Protein AF-A0A6A7A2F0-F1 (afdb_monomer_lite)

pLDDT: mean 80.38, std 13.88, range [50.75, 97.0]

Secondary structure (DSSP, 8-state):
--GGGS-HHHHHHHHHHHHS-SSS-GGGGHHHHTS-HHHHHHIIIIIHHHHHHHHHHHHHHSTTEEE---SSTGGGGEEEEEEE----SS---HHHHHHHHTS--SEEEEEEE---S----HHHHHHHHHHHHHHHHHHHHTS----S-EEEE--S--HHHHHHHHHHHHHHTT-

Sequence (175 aa):
MSLLDLPTELRFQVYSYISVPLEAPFANYHGLYLSCNQVKEDINSEGSRLFRTYLASVKRQLKNASFAKPYAFLAMHHVHLIKGTHPLKRVVPHRDLKPMLGLHLVSLTVSLRKENKYSDYTSNFDQQLDYLFYLQDASRQDFESNTVQVVIELPTVSKRLATKWMKKANGFNKK

Organism: NCBI:txid1469910

Structure (mmCIF, N/CA/C/O backbone):
data_AF-A0A6A7A2F0-F1
#
_entry.id   AF-A0A6A7A2F0-F1
#
loop_
_atom_site.group_PDB
_atom_site.id
_atom_site.type_symbol
_atom_site.label_atom_id
_atom_site.label_alt_id
_atom_site.label_comp_id
_atom_site.label_asym_id
_atom_site.label_entity_id
_atom_site.label_seq_id
_atom_site.pdbx_PDB_ins_code
_atom_site.Cartn_x
_atom_site.Cartn_y
_atom_site.Cartn_z
_atom_site.occupancy
_atom_site.B_iso_or_equiv
_atom_site.auth_seq_id
_atom_site.auth_comp_id
_atom_site.auth_asym_id
_atom_site.auth_atom_id
_atom_site.pdbx_PDB_model_num
ATOM 1 N N . MET A 1 1 ? -12.549 -3.217 30.712 1.00 74.62 1 MET A N 1
ATOM 2 C CA . MET A 1 1 ? -12.757 -1.969 29.955 1.00 74.62 1 MET A CA 1
ATOM 3 C C . MET A 1 1 ? -12.707 -2.326 28.483 1.00 74.62 1 MET A C 1
ATOM 5 O O . MET A 1 1 ? -11.741 -2.962 28.072 1.00 74.62 1 MET A O 1
ATOM 9 N N . SER A 1 2 ? -13.773 -2.050 27.741 1.00 92.25 2 SER A N 1
ATOM 10 C CA . SER A 1 2 ? -13.861 -2.331 26.307 1.00 92.25 2 SER A CA 1
ATOM 11 C C . SER A 1 2 ? -13.226 -1.198 25.502 1.00 92.25 2 SER A C 1
ATOM 13 O O . SER A 1 2 ? -13.227 -0.049 25.936 1.00 92.25 2 SER A O 1
ATOM 15 N N . LEU A 1 3 ? -12.725 -1.496 24.299 1.00 93.44 3 LEU A N 1
ATOM 16 C CA . LEU A 1 3 ? -12.251 -0.471 23.360 1.00 93.44 3 LEU A CA 1
ATOM 17 C C . LEU A 1 3 ? -13.359 0.540 23.023 1.00 93.44 3 LEU A C 1
ATOM 19 O O . LEU A 1 3 ? -13.075 1.714 22.817 1.00 93.44 3 LEU A O 1
ATOM 23 N N . LEU A 1 4 ? -14.612 0.081 22.974 1.00 95.38 4 LEU A N 1
ATOM 24 C CA . LEU A 1 4 ? -15.775 0.918 22.668 1.00 95.38 4 LEU A CA 1
ATOM 25 C C . LEU A 1 4 ? -16.176 1.854 23.813 1.00 95.38 4 LEU A C 1
ATOM 27 O O . LEU A 1 4 ? -16.904 2.808 23.566 1.00 95.38 4 LEU A O 1
ATOM 31 N N . ASP A 1 5 ? -15.680 1.615 25.029 1.00 96.81 5 ASP A N 1
ATOM 32 C CA . ASP A 1 5 ? -15.910 2.511 26.168 1.00 96.81 5 ASP A CA 1
ATOM 33 C C . ASP A 1 5 ? -14.998 3.752 26.099 1.00 96.81 5 ASP A C 1
ATOM 35 O O . ASP A 1 5 ? -15.155 4.691 26.879 1.00 96.81 5 ASP A O 1
ATOM 39 N N . LEU A 1 6 ? -14.015 3.758 25.190 1.00 95.94 6 LEU A N 1
ATOM 40 C CA . LEU A 1 6 ? -13.102 4.879 25.005 1.00 95.94 6 LEU A CA 1
ATOM 41 C C . LEU A 1 6 ? -13.740 5.988 24.151 1.00 95.94 6 LEU A C 1
ATOM 43 O O . LEU A 1 6 ? -14.389 5.696 23.140 1.00 95.94 6 LEU A O 1
ATOM 47 N N . PRO A 1 7 ? -13.457 7.265 24.469 1.00 97.00 7 PRO A N 1
ATOM 48 C CA . PRO A 1 7 ? -13.728 8.383 23.575 1.00 97.00 7 PRO A CA 1
ATOM 49 C C . PRO A 1 7 ? -13.187 8.138 22.163 1.00 97.00 7 PRO A C 1
ATOM 51 O O . PRO A 1 7 ? -12.131 7.524 21.972 1.00 97.00 7 PRO A O 1
ATOM 54 N N . THR A 1 8 ? -13.910 8.634 21.161 1.00 95.94 8 THR A N 1
ATOM 55 C CA . THR A 1 8 ? -13.596 8.437 19.739 1.00 95.94 8 THR A CA 1
ATOM 56 C C . THR A 1 8 ? -12.174 8.873 19.387 1.00 95.94 8 THR A C 1
ATOM 58 O O . THR A 1 8 ? -11.499 8.193 18.620 1.00 95.94 8 THR A O 1
ATOM 61 N N . GLU A 1 9 ? -11.675 9.941 20.000 1.00 96.56 9 GLU A N 1
ATOM 62 C CA . GLU A 1 9 ? -10.328 10.471 19.792 1.00 96.56 9 GLU A CA 1
ATOM 63 C C . GLU A 1 9 ? -9.250 9.457 20.195 1.00 96.56 9 GLU A C 1
ATOM 65 O O . GLU A 1 9 ? -8.278 9.254 19.465 1.00 96.56 9 GLU A O 1
ATOM 70 N N . LEU A 1 10 ? -9.445 8.770 21.326 1.00 96.69 10 LEU A N 1
ATOM 71 C CA . LEU A 1 10 ? -8.526 7.729 21.791 1.00 96.69 10 LEU A CA 1
ATOM 72 C C . LEU A 1 10 ? -8.614 6.483 20.909 1.00 96.69 10 LEU A C 1
ATOM 74 O O . LEU A 1 10 ? -7.590 5.886 20.580 1.00 96.69 10 LEU A O 1
ATOM 78 N N . ARG A 1 11 ? -9.821 6.115 20.459 1.00 95.94 11 ARG A N 1
ATOM 79 C CA . ARG A 1 11 ? -9.996 5.018 19.492 1.00 95.94 11 ARG A CA 1
ATOM 80 C C . ARG A 1 11 ? -9.260 5.321 18.186 1.00 95.94 11 ARG A C 1
ATOM 82 O O . ARG A 1 11 ? -8.556 4.459 17.672 1.00 95.94 11 ARG A O 1
ATOM 89 N N . PHE A 1 12 ? -9.333 6.555 17.693 1.00 95.44 12 PHE A N 1
ATOM 90 C CA . PHE A 1 12 ? -8.629 6.980 16.479 1.00 95.44 12 PHE A CA 1
ATOM 91 C C . PHE A 1 12 ? -7.110 6.995 16.654 1.00 95.44 12 PHE A C 1
ATOM 93 O O . PHE A 1 12 ? -6.394 6.602 15.733 1.00 95.44 12 PHE A O 1
ATOM 100 N N . GLN A 1 13 ? -6.604 7.357 17.837 1.00 94.69 13 GLN A N 1
ATOM 101 C CA . GLN A 1 13 ? -5.184 7.182 18.149 1.00 94.69 13 GLN A CA 1
ATOM 102 C C . GLN A 1 13 ? -4.771 5.711 18.064 1.00 94.69 13 GLN A C 1
ATOM 104 O O . GLN A 1 13 ? -3.782 5.409 17.401 1.00 94.69 13 GLN A O 1
ATOM 109 N N . VAL A 1 14 ? -5.553 4.787 18.633 1.00 93.12 14 VAL A N 1
ATOM 110 C CA . VAL A 1 14 ? -5.304 3.339 18.492 1.00 93.12 14 VAL A CA 1
ATOM 111 C C . VAL A 1 14 ? -5.313 2.927 17.018 1.00 93.12 14 VAL A C 1
ATOM 113 O O . VAL A 1 14 ? -4.406 2.230 16.563 1.00 93.12 14 VAL A O 1
ATOM 116 N N . TYR A 1 15 ? -6.290 3.398 16.240 1.00 93.75 15 TYR A N 1
ATOM 117 C CA . TYR A 1 15 ? -6.366 3.085 14.815 1.00 93.75 15 TYR A CA 1
ATOM 118 C C . TYR A 1 15 ? -5.192 3.663 14.019 1.00 93.75 15 TYR A C 1
ATOM 120 O O . TYR A 1 15 ? -4.779 3.068 13.024 1.00 93.75 15 TYR A O 1
ATOM 128 N N . SER A 1 16 ? -4.590 4.770 14.452 1.00 93.00 16 SER A N 1
ATOM 129 C CA . SER A 1 16 ? -3.437 5.353 13.761 1.00 93.00 16 SER A CA 1
ATOM 130 C C . SER A 1 16 ? -2.231 4.407 13.708 1.00 93.00 16 SER A C 1
ATOM 132 O O . SER A 1 16 ? -1.585 4.326 12.662 1.00 93.00 16 SER A O 1
ATOM 134 N N . TYR A 1 17 ? -2.012 3.604 14.758 1.00 90.12 17 TYR A N 1
ATOM 135 C CA . TYR A 1 17 ? -0.931 2.612 14.816 1.00 90.12 17 TYR A CA 1
ATOM 136 C C . TYR A 1 17 ? -1.104 1.470 13.807 1.00 90.12 17 TYR A C 1
ATOM 138 O O . TYR A 1 17 ? -0.121 0.923 13.320 1.00 90.12 17 TYR A O 1
ATOM 146 N N . ILE A 1 18 ? -2.346 1.120 13.457 1.00 91.31 18 ILE A N 1
ATOM 147 C CA . ILE A 1 18 ? -2.637 0.026 12.511 1.00 91.31 18 ILE A CA 1
ATOM 148 C C . ILE A 1 18 ? -2.830 0.522 11.073 1.00 91.31 18 ILE A C 1
ATOM 150 O O . ILE A 1 18 ? -2.824 -0.267 10.129 1.00 91.31 18 ILE A O 1
ATOM 154 N N . SER A 1 19 ? -3.040 1.829 10.900 1.00 92.81 19 SER A N 1
ATOM 155 C CA . SER A 1 19 ? -3.412 2.429 9.616 1.00 92.81 19 SER A CA 1
ATOM 156 C C . SER A 1 19 ? -2.246 2.501 8.642 1.00 92.81 19 SER A C 1
ATOM 158 O O . SER A 1 19 ? -2.442 2.328 7.441 1.00 92.81 19 SER A O 1
ATOM 160 N N . VAL A 1 20 ? -1.035 2.756 9.144 1.00 93.00 20 VAL A N 1
ATOM 161 C CA . VAL A 1 20 ? 0.194 2.716 8.349 1.00 93.00 20 VAL A CA 1
ATOM 162 C C . VAL A 1 20 ? 1.040 1.558 8.871 1.00 93.00 20 VAL A C 1
ATOM 164 O O . VAL A 1 20 ? 1.522 1.637 9.997 1.00 93.00 20 VAL A O 1
ATOM 167 N N . PRO A 1 21 ? 1.232 0.482 8.090 1.00 90.38 21 PRO A N 1
ATOM 168 C CA . PRO A 1 21 ? 1.875 -0.735 8.563 1.00 90.38 21 PRO A CA 1
ATOM 169 C C . PRO A 1 21 ? 3.403 -0.558 8.589 1.00 90.38 21 PRO A C 1
ATOM 171 O O . PRO A 1 21 ? 4.110 -1.136 7.774 1.00 90.38 21 PRO A O 1
ATOM 174 N N . LEU A 1 22 ? 3.913 0.311 9.465 1.00 90.50 22 LEU A N 1
ATOM 175 C CA . LEU A 1 22 ? 5.348 0.595 9.607 1.00 90.50 22 LEU A CA 1
ATOM 176 C C . LEU A 1 22 ? 6.045 -0.408 10.526 1.00 90.50 22 LEU A C 1
ATOM 178 O O . LEU A 1 22 ? 7.171 -0.795 10.247 1.00 90.50 22 LEU A O 1
ATOM 182 N N . GLU A 1 23 ? 5.371 -0.810 11.602 1.00 89.69 23 GLU A N 1
ATOM 183 C CA . GLU A 1 23 ? 5.959 -1.631 12.671 1.00 89.69 23 GLU A CA 1
ATOM 184 C C . GLU A 1 23 ? 5.486 -3.088 12.637 1.00 89.69 23 GLU A C 1
ATOM 186 O O . GLU A 1 23 ? 6.170 -3.980 13.131 1.00 89.69 23 GLU A O 1
ATOM 191 N N . ALA A 1 24 ? 4.293 -3.335 12.085 1.00 89.69 24 ALA A N 1
ATOM 192 C CA . ALA A 1 24 ? 3.697 -4.661 12.044 1.00 89.69 24 ALA A CA 1
ATOM 193 C C . ALA A 1 24 ? 2.757 -4.840 10.839 1.00 89.69 24 ALA A C 1
ATOM 195 O O . ALA A 1 24 ? 2.133 -3.875 10.378 1.00 89.69 24 ALA A O 1
ATOM 196 N N . PRO A 1 25 ? 2.606 -6.081 10.335 1.00 89.25 25 PRO A N 1
ATOM 197 C CA . PRO A 1 25 ? 1.640 -6.396 9.293 1.00 89.25 25 PRO A CA 1
ATOM 198 C C . PRO A 1 25 ? 0.210 -6.273 9.811 1.00 89.25 25 PRO A C 1
ATOM 200 O O . PRO A 1 25 ? -0.109 -6.671 10.932 1.00 89.25 25 PRO A O 1
ATOM 203 N N . PHE A 1 26 ?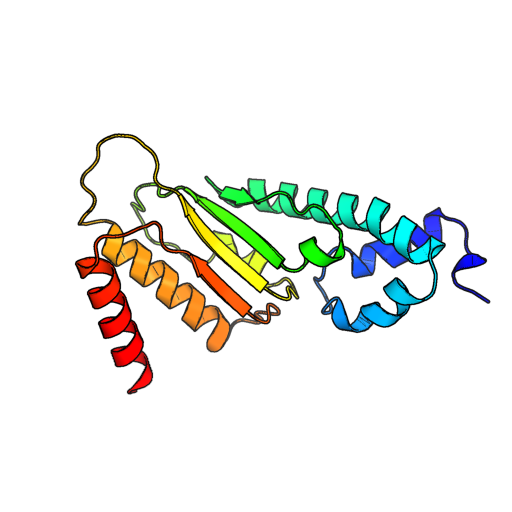 -0.693 -5.809 8.944 1.00 89.12 26 PHE A N 1
ATOM 204 C CA . PHE A 1 26 ? -2.110 -5.666 9.288 1.00 89.12 26 PHE A CA 1
ATOM 205 C C . PHE A 1 26 ? -2.779 -6.987 9.702 1.00 89.12 26 PHE A C 1
ATOM 207 O O . PHE A 1 26 ? -3.738 -6.977 10.472 1.00 89.12 26 PHE A O 1
ATOM 214 N N . ALA A 1 27 ? -2.249 -8.130 9.254 1.00 89.12 27 ALA A N 1
ATOM 215 C CA . ALA A 1 27 ? -2.707 -9.453 9.677 1.00 89.12 27 ALA A CA 1
ATOM 216 C C . ALA A 1 27 ? -2.768 -9.599 11.212 1.00 89.12 27 ALA A C 1
ATOM 218 O O . ALA A 1 27 ? -3.702 -10.214 11.723 1.00 89.12 27 ALA A O 1
ATOM 219 N N . ASN A 1 28 ? -1.857 -8.951 11.949 1.00 91.56 28 ASN A N 1
ATOM 220 C CA . ASN A 1 28 ? -1.831 -8.975 13.415 1.00 91.56 28 ASN A CA 1
ATOM 221 C C . ASN A 1 28 ? -3.035 -8.254 14.046 1.00 91.56 28 ASN A C 1
ATOM 223 O O . ASN A 1 28 ? -3.440 -8.576 15.160 1.00 91.56 28 ASN A O 1
ATOM 227 N N . TYR A 1 29 ? -3.634 -7.303 13.328 1.00 91.88 29 TYR A N 1
ATOM 228 C CA . TYR A 1 29 ? -4.778 -6.505 13.777 1.00 91.88 29 TYR A CA 1
ATOM 229 C C . TYR A 1 29 ? -6.090 -6.933 13.111 1.00 91.88 29 TYR A C 1
ATOM 231 O O . TYR A 1 29 ? -7.131 -6.305 13.315 1.00 91.88 29 TYR A O 1
ATOM 239 N N . HIS A 1 30 ? -6.075 -8.019 12.333 1.00 91.88 30 HIS A N 1
ATOM 240 C CA . HIS A 1 30 ? -7.248 -8.482 11.598 1.00 91.88 30 HIS A CA 1
ATOM 241 C C . HIS A 1 30 ? -8.413 -8.839 12.534 1.00 91.88 30 HIS A C 1
ATOM 243 O O . HIS A 1 30 ? -9.560 -8.497 12.256 1.00 91.88 30 HIS A O 1
ATOM 249 N N . GLY A 1 31 ? -8.117 -9.450 13.687 1.00 93.94 31 GLY A N 1
ATOM 250 C CA . GLY A 1 31 ? -9.126 -9.752 14.706 1.00 93.94 31 GLY A CA 1
ATOM 251 C C . GLY A 1 31 ? -9.805 -8.498 15.269 1.00 93.94 31 GLY A C 1
ATOM 252 O O . GLY A 1 31 ? -11.019 -8.488 15.442 1.00 93.94 31 GLY A O 1
ATOM 253 N N . LEU A 1 32 ? -9.051 -7.410 15.474 1.00 93.00 32 LEU A N 1
ATOM 254 C CA . LEU A 1 32 ? -9.609 -6.124 15.901 1.00 93.00 32 LEU A CA 1
ATOM 255 C C . LEU A 1 32 ? -10.549 -5.553 14.833 1.00 93.00 32 LEU A C 1
ATOM 257 O O . LEU A 1 32 ? -11.660 -5.135 15.150 1.00 93.00 32 LEU A O 1
ATOM 261 N N . TYR A 1 33 ? -10.136 -5.586 13.567 1.00 94.12 33 TYR A N 1
ATOM 262 C CA . TYR A 1 33 ? -10.957 -5.123 12.447 1.00 94.12 33 TYR A CA 1
ATOM 263 C C . TYR A 1 33 ? -12.274 -5.900 12.302 1.00 94.12 33 TYR A C 1
ATOM 265 O O . TYR A 1 33 ? -13.294 -5.324 11.930 1.00 94.12 33 TYR A O 1
ATOM 273 N N . LEU A 1 34 ? -12.264 -7.199 12.607 1.00 94.62 34 LEU A N 1
ATOM 274 C CA . LEU A 1 34 ? -13.446 -8.062 12.554 1.00 94.62 34 LEU A CA 1
ATOM 275 C C . LEU A 1 34 ? -14.258 -8.094 13.858 1.00 94.62 34 LEU A C 1
ATOM 277 O O . LEU A 1 34 ? -15.299 -8.745 13.895 1.00 94.62 34 LEU A O 1
ATOM 281 N N . SER A 1 35 ? -13.809 -7.412 14.914 1.00 94.81 35 SER A N 1
ATOM 282 C CA . SER A 1 35 ? -14.410 -7.531 16.247 1.00 94.81 35 SER A CA 1
ATOM 283 C C . SER A 1 35 ? -15.853 -7.023 16.310 1.00 94.81 35 SER A C 1
ATOM 285 O O . SER A 1 35 ? -16.702 -7.668 16.923 1.00 94.81 35 SER A O 1
ATOM 287 N N . CYS A 1 36 ? -16.157 -5.888 15.670 1.00 95.75 36 CYS A N 1
ATOM 288 C CA . CYS A 1 36 ? -17.519 -5.375 15.536 1.00 95.75 36 CYS A CA 1
ATOM 289 C C . CYS A 1 36 ? -17.659 -4.366 14.384 1.00 95.75 36 CYS A C 1
ATOM 291 O O . CYS A 1 36 ? -16.674 -3.811 13.889 1.00 95.75 36 CYS A O 1
ATOM 293 N N . ASN A 1 37 ? -18.906 -4.092 13.985 1.00 96.69 37 ASN A N 1
ATOM 294 C CA . ASN A 1 37 ? -19.210 -3.178 12.880 1.00 96.69 37 ASN A CA 1
ATOM 295 C C . ASN A 1 37 ? -18.724 -1.747 13.143 1.00 96.69 37 ASN A C 1
ATOM 297 O O . ASN A 1 37 ? -18.143 -1.150 12.245 1.00 96.69 37 ASN A O 1
ATOM 301 N N . GLN A 1 38 ? -18.872 -1.232 14.369 1.00 96.19 38 GLN A N 1
ATOM 302 C CA . GLN A 1 38 ? -18.431 0.127 14.703 1.00 96.19 38 GLN A CA 1
ATOM 303 C C . GLN A 1 38 ? -16.915 0.290 14.530 1.00 96.19 38 GLN A C 1
ATOM 305 O O . GLN A 1 38 ? -16.464 1.207 13.854 1.00 96.19 38 GLN A O 1
ATOM 310 N N . VAL A 1 39 ? -16.119 -0.628 15.092 1.00 96.25 39 VAL A N 1
ATOM 311 C CA . VAL A 1 39 ? -14.651 -0.603 14.954 1.00 96.25 39 VAL A CA 1
ATOM 312 C C . VAL A 1 39 ? -14.252 -0.713 13.484 1.00 96.25 39 VAL A C 1
ATOM 314 O O . VAL A 1 39 ? -13.377 0.013 13.018 1.00 96.25 39 VAL A O 1
ATOM 317 N N . LYS A 1 40 ? -14.916 -1.595 12.732 1.00 95.88 40 LYS A N 1
ATOM 318 C CA . LYS A 1 40 ? -14.691 -1.755 11.295 1.00 95.88 40 LYS A CA 1
ATOM 319 C C . LYS A 1 40 ? -14.970 -0.466 10.519 1.00 95.88 40 LYS A C 1
ATOM 321 O O . LYS A 1 40 ? -14.178 -0.102 9.651 1.00 95.88 40 LYS A O 1
ATOM 326 N N . GLU A 1 41 ? -16.084 0.203 10.796 1.00 96.06 41 GLU A N 1
ATOM 327 C CA . GLU A 1 41 ? -16.468 1.472 10.169 1.00 96.06 41 GLU A CA 1
ATOM 328 C C . GLU A 1 41 ? -15.480 2.588 10.506 1.00 96.06 41 GLU A C 1
ATOM 330 O O . GLU A 1 41 ? -15.004 3.276 9.598 1.00 96.06 41 GLU A O 1
ATOM 335 N N . ASP A 1 42 ? -15.092 2.698 11.774 1.00 96.12 42 ASP A N 1
ATOM 336 C CA . ASP A 1 42 ? -14.133 3.699 12.226 1.00 96.12 42 ASP A CA 1
ATOM 337 C C . ASP A 1 42 ? -12.761 3.499 11.569 1.00 96.12 42 ASP A C 1
ATOM 339 O O . ASP A 1 42 ? -12.197 4.447 11.020 1.00 96.12 42 ASP A O 1
ATOM 343 N N . ILE A 1 43 ? -12.246 2.263 11.532 1.00 95.69 43 ILE A N 1
ATOM 344 C CA . ILE A 1 43 ? -10.983 1.934 10.851 1.00 95.69 43 ILE A CA 1
ATOM 345 C C . ILE A 1 43 ? -11.096 2.188 9.343 1.00 95.69 43 ILE A C 1
ATOM 347 O O . ILE A 1 43 ? -10.183 2.752 8.738 1.00 95.69 43 ILE A O 1
ATOM 351 N N . ASN A 1 44 ? -12.211 1.804 8.714 1.00 95.12 44 ASN A N 1
ATOM 352 C CA . ASN A 1 44 ? -12.412 2.047 7.288 1.00 95.12 44 ASN A CA 1
ATOM 353 C C . ASN A 1 44 ? -12.400 3.543 6.958 1.00 95.12 44 ASN A C 1
ATOM 355 O O . ASN A 1 44 ? -11.859 3.922 5.920 1.00 95.12 44 ASN A O 1
ATOM 359 N N . SER A 1 45 ? -12.980 4.381 7.814 1.00 94.75 45 SER A N 1
ATOM 360 C CA . SER A 1 45 ? -13.015 5.830 7.630 1.00 94.75 45 SER A CA 1
ATOM 361 C C . SER A 1 45 ? -11.657 6.466 7.939 1.00 94.75 45 SER A C 1
ATOM 363 O O . SER A 1 45 ? -10.976 6.984 7.044 1.00 94.75 45 SER A O 1
ATOM 365 N N . GLU A 1 46 ? -11.228 6.373 9.196 1.00 95.19 46 GLU A N 1
ATOM 366 C CA . GLU A 1 46 ? -10.058 7.078 9.708 1.00 95.19 46 GLU A CA 1
ATOM 367 C C . GLU A 1 46 ? -8.761 6.445 9.209 1.00 95.19 46 GLU A C 1
ATOM 369 O O . GLU A 1 46 ? -7.863 7.142 8.728 1.00 95.19 46 GLU A O 1
ATOM 374 N N . GLY A 1 47 ? -8.681 5.116 9.211 1.00 93.94 47 GLY A N 1
ATOM 375 C CA . GLY A 1 47 ? -7.485 4.426 8.752 1.00 93.94 47 GLY A CA 1
ATOM 376 C C . GLY A 1 47 ? -7.231 4.606 7.263 1.00 93.94 47 GLY A C 1
ATOM 377 O O . GL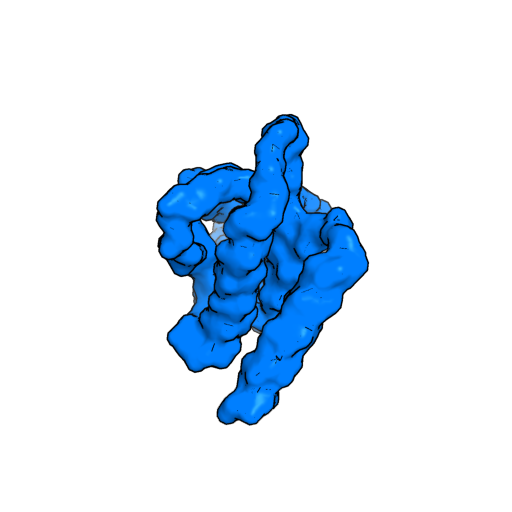Y A 1 47 ? -6.095 4.866 6.855 1.00 93.94 47 GLY A O 1
ATOM 378 N N . SER A 1 48 ? -8.285 4.612 6.439 1.00 93.62 48 SER A N 1
ATOM 379 C CA . SER A 1 48 ? -8.129 4.932 5.015 1.00 93.62 48 SER A CA 1
ATOM 380 C C . SER A 1 48 ? -7.650 6.364 4.801 1.00 93.62 48 SER A C 1
ATOM 382 O O . SER A 1 48 ? -6.832 6.621 3.912 1.00 93.62 48 SER A O 1
ATOM 384 N N . ARG A 1 49 ? -8.150 7.317 5.597 1.00 94.62 49 ARG A N 1
ATOM 385 C CA . ARG A 1 49 ? -7.738 8.724 5.536 1.00 94.62 49 ARG A CA 1
ATOM 386 C C . ARG A 1 49 ? -6.257 8.880 5.883 1.00 94.62 49 ARG A C 1
ATOM 388 O O . ARG A 1 49 ? -5.522 9.528 5.129 1.00 94.62 49 ARG A O 1
ATOM 395 N N . LEU A 1 50 ? -5.809 8.258 6.972 1.00 94.50 50 LEU A N 1
ATOM 396 C CA . LEU A 1 50 ? -4.415 8.288 7.418 1.00 94.50 50 LEU A CA 1
ATOM 397 C C . LEU A 1 50 ? -3.486 7.630 6.394 1.00 94.50 50 LEU A C 1
ATOM 399 O O . LEU A 1 50 ? -2.502 8.243 5.975 1.00 94.50 50 LEU A O 1
ATOM 403 N N . PHE A 1 51 ? -3.838 6.443 5.896 1.00 93.56 51 PHE A N 1
ATOM 404 C CA . PHE A 1 51 ? -3.007 5.747 4.917 1.00 93.56 51 PHE A CA 1
ATOM 405 C C . PHE A 1 51 ? -2.919 6.496 3.579 1.00 93.56 51 PHE A C 1
ATOM 407 O O . PHE A 1 51 ? -1.836 6.627 3.010 1.00 93.56 51 PHE A O 1
ATOM 414 N N . ARG A 1 52 ? -4.020 7.092 3.088 1.00 93.50 52 ARG A N 1
ATOM 415 C CA . ARG A 1 52 ? -3.986 7.976 1.900 1.00 93.50 52 ARG A CA 1
ATOM 416 C C . ARG A 1 52 ? -3.076 9.181 2.110 1.00 93.50 52 ARG A C 1
ATOM 418 O O . ARG A 1 52 ? -2.365 9.570 1.186 1.00 93.50 52 ARG A O 1
ATOM 425 N N . THR A 1 53 ? -3.101 9.764 3.305 1.00 94.38 53 THR A N 1
ATOM 426 C CA . THR A 1 53 ? -2.249 10.906 3.664 1.00 94.38 53 THR A CA 1
ATOM 427 C C . THR A 1 53 ? -0.774 10.504 3.653 1.00 94.38 53 THR A C 1
ATOM 429 O O . THR A 1 53 ? 0.052 11.218 3.082 1.00 94.38 53 THR A O 1
ATOM 432 N N . TYR A 1 54 ? -0.454 9.323 4.185 1.00 93.69 54 TYR A N 1
ATOM 433 C CA . TYR A 1 54 ? 0.885 8.747 4.109 1.00 93.69 54 TYR A CA 1
ATOM 434 C C . TYR A 1 54 ? 1.316 8.486 2.656 1.00 93.69 54 TYR A C 1
ATOM 436 O O . TYR A 1 54 ? 2.355 8.977 2.222 1.00 93.69 54 TYR A O 1
ATOM 444 N N . LEU A 1 55 ? 0.495 7.814 1.843 1.00 92.88 55 LEU A N 1
ATOM 445 C CA . LEU A 1 55 ? 0.816 7.594 0.426 1.00 92.88 55 LEU A CA 1
ATOM 446 C C . LEU A 1 55 ? 1.004 8.913 -0.335 1.00 92.88 55 LEU A C 1
ATOM 448 O O . LEU A 1 55 ? 1.866 9.011 -1.206 1.00 92.88 55 LEU A O 1
ATOM 452 N N . ALA A 1 56 ? 0.239 9.955 -0.004 1.00 93.12 56 ALA A N 1
ATOM 453 C CA . ALA A 1 56 ? 0.423 11.279 -0.586 1.00 93.12 56 ALA A CA 1
ATOM 454 C C . ALA A 1 56 ? 1.772 11.911 -0.200 1.00 93.12 56 ALA A C 1
ATOM 456 O O . ALA A 1 56 ? 2.364 12.604 -1.030 1.00 93.12 56 ALA A O 1
ATOM 457 N N . SER A 1 57 ? 2.282 11.666 1.012 1.00 93.31 57 SER A N 1
ATOM 458 C CA . SER A 1 57 ? 3.610 12.131 1.432 1.00 93.31 57 SER A CA 1
ATOM 459 C C . SER A 1 57 ? 4.722 11.366 0.704 1.00 93.31 57 SER A C 1
ATOM 461 O O . SER A 1 57 ? 5.630 11.993 0.154 1.00 93.31 57 SER A O 1
ATOM 463 N N . VAL A 1 58 ? 4.593 10.040 0.574 1.00 91.81 58 VAL A N 1
ATOM 464 C CA . VAL A 1 58 ? 5.530 9.199 -0.188 1.00 91.81 58 VAL A CA 1
ATOM 465 C C . VAL A 1 58 ? 5.521 9.570 -1.670 1.00 91.81 58 VAL A C 1
ATOM 467 O O . VAL A 1 58 ? 6.577 9.674 -2.292 1.00 91.81 58 VAL A O 1
ATOM 470 N N . LYS A 1 59 ? 4.352 9.881 -2.244 1.00 90.62 59 LYS A N 1
ATOM 471 C CA . LYS A 1 59 ? 4.230 10.341 -3.636 1.00 90.62 59 LYS A CA 1
ATOM 472 C C . LYS A 1 59 ? 5.098 11.568 -3.927 1.00 90.62 59 LYS A C 1
ATOM 474 O O . LYS A 1 59 ? 5.627 11.682 -5.024 1.00 90.62 59 LYS A O 1
ATOM 479 N N . ARG A 1 60 ? 5.256 12.490 -2.969 1.00 89.44 60 ARG A N 1
ATOM 480 C CA . ARG A 1 60 ? 6.105 13.686 -3.151 1.00 89.44 60 ARG A CA 1
ATOM 481 C C . ARG A 1 60 ? 7.587 13.328 -3.277 1.00 89.44 60 ARG A C 1
ATOM 483 O O . ARG A 1 60 ? 8.330 14.062 -3.920 1.00 89.44 60 ARG A O 1
ATOM 490 N N . GLN A 1 61 ? 8.001 12.209 -2.686 1.00 88.31 61 GLN A N 1
ATOM 491 C CA . GLN A 1 61 ? 9.363 11.679 -2.781 1.00 88.31 61 GLN A CA 1
ATOM 492 C C . GLN A 1 61 ? 9.548 10.871 -4.076 1.00 88.31 61 GLN A C 1
ATOM 494 O O . GLN A 1 61 ? 10.602 10.925 -4.708 1.00 88.31 61 GLN A O 1
ATOM 499 N N . LEU A 1 62 ? 8.493 10.178 -4.515 1.00 85.56 62 LEU A N 1
ATOM 500 C CA . LEU A 1 62 ? 8.461 9.401 -5.749 1.00 85.56 62 LEU A CA 1
ATOM 501 C C . LEU A 1 62 ? 8.175 10.279 -6.977 1.00 85.56 62 LEU A C 1
ATOM 503 O O . LEU A 1 62 ? 7.026 10.486 -7.379 1.00 85.56 62 LEU A O 1
ATOM 507 N N . LYS A 1 63 ? 9.230 10.758 -7.640 1.00 82.12 63 LYS A N 1
ATOM 508 C CA . LYS A 1 63 ? 9.085 11.482 -8.913 1.00 82.12 63 LYS A CA 1
ATOM 509 C C . LYS A 1 63 ? 8.367 10.613 -9.954 1.00 82.12 63 LYS A C 1
ATOM 511 O O . LYS A 1 63 ? 8.708 9.447 -10.144 1.00 82.12 63 LYS A O 1
ATOM 516 N N . ASN A 1 64 ? 7.395 11.204 -10.652 1.00 83.38 64 ASN A N 1
ATOM 517 C CA . ASN A 1 64 ? 6.625 10.570 -11.734 1.00 83.38 64 ASN A CA 1
ATOM 518 C C . ASN A 1 64 ? 5.887 9.286 -11.325 1.00 83.38 64 ASN A C 1
ATOM 520 O O . ASN A 1 64 ? 5.656 8.401 -12.148 1.00 83.38 64 ASN A O 1
ATOM 524 N N . ALA A 1 65 ? 5.505 9.181 -10.054 1.00 88.19 65 ALA A N 1
ATOM 525 C CA . ALA A 1 65 ? 4.690 8.093 -9.550 1.00 88.19 65 ALA A CA 1
ATOM 526 C C . ALA A 1 65 ? 3.242 8.520 -9.312 1.00 88.19 65 ALA A C 1
ATOM 528 O O . ALA A 1 65 ? 2.924 9.655 -8.948 1.00 88.19 65 ALA A O 1
ATOM 529 N N . SER A 1 66 ? 2.348 7.554 -9.448 1.00 91.50 66 SER A N 1
ATOM 530 C CA . SER A 1 66 ? 0.965 7.643 -9.007 1.00 91.50 66 SER A CA 1
ATOM 531 C C . SER A 1 66 ? 0.569 6.337 -8.341 1.00 91.50 66 SER A C 1
ATOM 533 O O . SER A 1 66 ? 1.067 5.281 -8.708 1.00 91.50 66 SER A O 1
ATOM 535 N N . PHE A 1 67 ? -0.316 6.413 -7.357 1.00 92.06 67 PHE A N 1
ATOM 536 C CA . PHE A 1 67 ? -0.902 5.233 -6.736 1.00 92.06 67 PHE A CA 1
ATOM 537 C C . PHE A 1 67 ? -2.285 5.008 -7.336 1.00 92.06 67 PHE A C 1
ATOM 539 O O . PHE A 1 67 ? -3.034 5.978 -7.516 1.00 92.06 67 PHE A O 1
ATOM 546 N N . ALA A 1 68 ? -2.637 3.757 -7.636 1.00 91.00 68 ALA A N 1
ATOM 547 C CA . ALA A 1 68 ? -4.035 3.431 -7.884 1.00 91.00 68 ALA A CA 1
ATOM 548 C C . ALA A 1 68 ? -4.837 3.742 -6.614 1.00 91.00 68 ALA A C 1
ATOM 550 O O . ALA A 1 68 ? -4.328 3.608 -5.501 1.00 91.00 68 ALA A O 1
ATOM 551 N N . LYS A 1 69 ? -6.080 4.204 -6.766 1.00 85.06 69 LYS A N 1
ATOM 552 C CA . LYS A 1 69 ? -6.936 4.513 -5.618 1.00 85.06 69 LYS A CA 1
ATOM 553 C C . LYS A 1 69 ? -7.542 3.210 -5.094 1.00 85.06 69 LYS A C 1
ATOM 55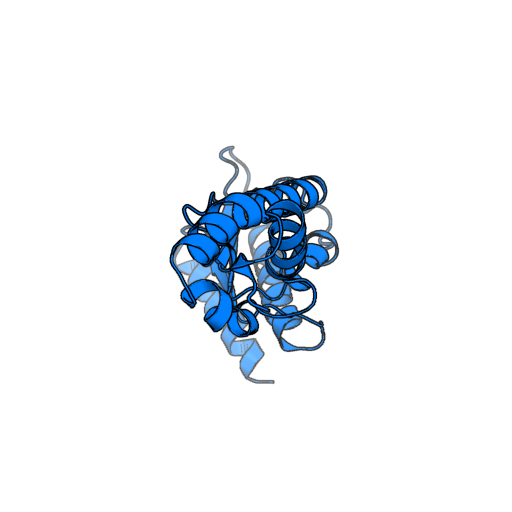5 O O . LYS A 1 69 ? -8.366 2.633 -5.799 1.00 85.06 69 LYS A O 1
ATOM 560 N N . PRO A 1 70 ? -7.196 2.755 -3.881 1.00 79.75 70 PRO A N 1
ATOM 561 C CA . PRO A 1 70 ? -7.902 1.638 -3.279 1.00 79.75 70 PRO A CA 1
ATOM 562 C C . PRO A 1 70 ? -9.299 2.087 -2.826 1.00 79.75 70 PRO A C 1
ATOM 564 O O . PRO A 1 70 ? -9.479 3.187 -2.284 1.00 79.75 70 PRO A O 1
ATOM 567 N N . TYR A 1 71 ? -10.286 1.220 -3.053 1.00 78.50 71 TYR A N 1
ATOM 568 C CA . TYR A 1 71 ? -11.694 1.479 -2.740 1.00 78.50 71 TYR A CA 1
ATOM 569 C C . TYR A 1 71 ? -12.056 1.180 -1.277 1.00 78.50 71 TYR A C 1
ATOM 571 O O . TYR A 1 71 ? -12.994 1.775 -0.758 1.00 78.50 71 TYR A O 1
ATOM 579 N N . ALA A 1 72 ? -11.299 0.310 -0.603 1.00 86.81 72 ALA A N 1
ATOM 580 C CA . ALA A 1 72 ? -11.552 -0.123 0.772 1.00 86.81 72 ALA A CA 1
ATOM 581 C C . ALA A 1 72 ? -10.247 -0.236 1.568 1.00 86.81 72 ALA A C 1
ATOM 583 O O . ALA A 1 72 ? -9.203 -0.496 0.970 1.00 86.81 72 ALA A O 1
ATOM 584 N N . PHE A 1 73 ? -10.324 -0.102 2.898 1.00 87.12 73 PHE A N 1
ATOM 585 C CA . PHE A 1 73 ? -9.164 -0.119 3.798 1.00 87.12 73 PHE A CA 1
ATOM 586 C C . PHE A 1 73 ? -8.328 -1.401 3.680 1.00 87.12 73 PHE A C 1
ATOM 588 O O . PHE A 1 73 ? -7.125 -1.332 3.460 1.00 87.12 73 PHE A O 1
ATOM 595 N N . LEU A 1 74 ? -8.970 -2.576 3.694 1.00 87.75 74 LEU A N 1
ATOM 596 C CA . LEU A 1 74 ? -8.266 -3.854 3.515 1.00 87.75 74 LEU A CA 1
ATOM 597 C C . LEU A 1 74 ? -7.484 -3.918 2.195 1.00 87.75 74 LEU A C 1
ATOM 599 O O . LEU A 1 74 ? -6.360 -4.412 2.152 1.00 87.75 74 LEU A O 1
ATOM 603 N N . ALA A 1 75 ? -8.056 -3.369 1.120 1.00 87.88 75 ALA A N 1
ATOM 604 C CA . ALA A 1 75 ? -7.401 -3.327 -0.182 1.00 87.88 75 ALA A CA 1
ATOM 605 C C . ALA A 1 75 ? -6.205 -2.361 -0.209 1.00 87.88 75 ALA A C 1
ATOM 607 O O . ALA A 1 75 ? -5.379 -2.439 -1.111 1.00 87.88 75 ALA A O 1
ATOM 608 N N . MET A 1 76 ? -6.075 -1.459 0.768 1.00 87.12 76 MET A N 1
ATOM 609 C CA . MET A 1 76 ? -4.960 -0.514 0.824 1.00 87.12 76 MET A CA 1
ATOM 610 C C . MET A 1 76 ? -3.630 -1.187 1.171 1.00 87.12 76 MET A C 1
ATOM 612 O O . MET A 1 76 ? -2.582 -0.650 0.824 1.00 87.12 76 MET A O 1
ATOM 616 N N . HIS A 1 77 ? -3.656 -2.381 1.772 1.00 87.88 77 HIS A N 1
ATOM 617 C CA . HIS A 1 77 ? -2.452 -3.186 2.009 1.00 87.88 77 HIS A CA 1
ATOM 618 C C . HIS A 1 77 ? -1.921 -3.875 0.740 1.00 87.88 77 HIS A C 1
ATOM 620 O O . HIS A 1 77 ? -0.838 -4.461 0.769 1.00 87.88 77 HIS A O 1
ATOM 626 N N . HIS A 1 78 ? -2.662 -3.781 -0.367 1.00 91.50 78 HIS A N 1
ATOM 627 C CA . HIS A 1 78 ? -2.234 -4.152 -1.710 1.00 91.50 78 HIS A CA 1
ATOM 628 C C . HIS A 1 78 ? -1.963 -2.870 -2.504 1.00 91.50 78 HIS A C 1
ATOM 630 O O . HIS A 1 78 ? -2.830 -2.353 -3.212 1.00 91.50 78 HIS A O 1
ATOM 636 N N . VAL A 1 79 ? -0.768 -2.299 -2.355 1.00 92.25 79 VAL A N 1
ATOM 637 C CA . VAL A 1 79 ? -0.462 -1.012 -2.986 1.00 92.25 79 VAL A CA 1
ATOM 638 C C . VAL A 1 79 ? -0.093 -1.214 -4.445 1.00 92.25 79 VAL A C 1
ATOM 640 O O . VAL A 1 79 ? 0.834 -1.949 -4.768 1.00 92.25 79 VAL A O 1
ATOM 643 N N . HIS A 1 80 ? -0.770 -0.486 -5.330 1.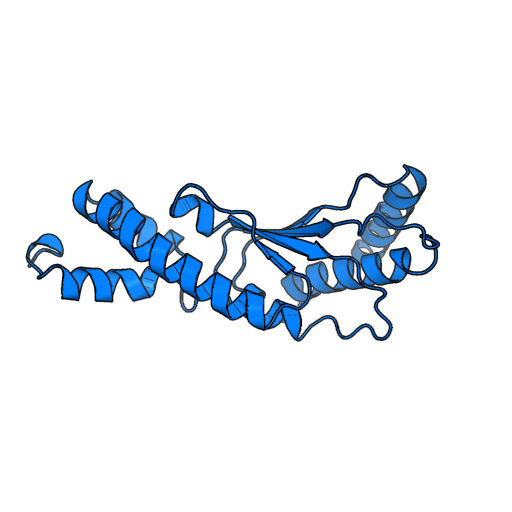00 93.31 80 HIS A N 1
ATOM 644 C CA . HIS A 1 80 ? -0.458 -0.453 -6.753 1.00 93.31 80 HIS A CA 1
ATOM 645 C C . HIS A 1 80 ? 0.202 0.874 -7.125 1.00 93.31 80 HIS A C 1
ATOM 647 O O . HIS A 1 80 ? -0.437 1.929 -7.158 1.00 93.31 80 HIS A O 1
ATOM 653 N N . LEU A 1 81 ? 1.505 0.819 -7.373 1.00 91.56 81 LEU A N 1
ATOM 654 C CA . LEU A 1 81 ? 2.354 1.928 -7.771 1.00 91.56 81 LEU A CA 1
ATOM 655 C C . LEU A 1 81 ? 2.519 1.949 -9.293 1.00 91.56 81 LEU A C 1
ATOM 657 O O . LEU A 1 81 ? 3.143 1.073 -9.880 1.00 91.56 81 LEU A O 1
ATOM 661 N N . ILE A 1 82 ? 2.035 3.006 -9.928 1.00 89.56 82 ILE A N 1
ATOM 662 C CA . ILE A 1 82 ? 2.187 3.256 -11.358 1.00 89.56 82 ILE A CA 1
ATOM 663 C C . ILE A 1 82 ? 3.289 4.302 -11.544 1.00 89.56 82 ILE A C 1
ATOM 665 O O . ILE A 1 82 ? 3.099 5.475 -11.204 1.00 89.56 82 ILE A O 1
ATOM 669 N N . LYS A 1 83 ? 4.438 3.894 -12.089 1.00 84.56 83 LYS A N 1
ATOM 670 C CA . LYS A 1 83 ? 5.615 4.749 -12.306 1.00 84.56 83 LYS A CA 1
ATOM 671 C C . LYS A 1 83 ? 5.770 5.089 -13.789 1.00 84.56 83 LYS A C 1
ATOM 673 O O . LYS A 1 83 ? 5.741 4.203 -14.639 1.00 84.56 83 LYS A O 1
ATOM 678 N N . GLY A 1 84 ? 5.926 6.371 -14.108 1.00 78.94 84 GLY A N 1
ATOM 679 C CA . GLY A 1 84 ? 6.205 6.838 -15.466 1.00 78.94 84 GLY A CA 1
ATOM 680 C C . GLY A 1 84 ? 7.606 6.435 -15.926 1.00 78.94 84 GLY A C 1
ATOM 681 O O . GLY A 1 84 ? 8.573 6.515 -15.164 1.00 78.94 84 GLY A O 1
ATOM 682 N N . THR A 1 85 ? 7.726 6.005 -17.181 1.00 67.69 85 THR A N 1
ATOM 683 C CA . THR A 1 85 ? 9.008 5.660 -17.804 1.00 67.69 85 THR A CA 1
ATOM 684 C C . THR A 1 85 ? 9.743 6.918 -18.264 1.00 67.69 85 THR A C 1
ATOM 686 O O . THR A 1 85 ? 9.835 7.184 -19.461 1.00 67.69 85 THR A O 1
ATOM 689 N N . HIS A 1 86 ? 10.270 7.716 -17.339 1.00 62.66 86 HIS A N 1
ATOM 690 C CA . HIS A 1 86 ? 11.209 8.765 -17.736 1.00 62.66 86 HIS A CA 1
ATOM 691 C C . HIS A 1 86 ? 12.532 8.123 -18.198 1.00 62.66 86 HIS A C 1
ATOM 693 O O . HIS A 1 86 ? 12.929 7.101 -17.629 1.00 62.66 86 HIS A O 1
ATOM 699 N N . PRO A 1 87 ? 13.239 8.689 -19.197 1.00 59.38 87 PRO A N 1
ATOM 700 C CA . PRO A 1 87 ? 14.561 8.216 -19.593 1.00 59.38 87 PRO A CA 1
ATOM 701 C C . PRO A 1 87 ? 15.492 8.283 -18.381 1.00 59.38 87 PRO A C 1
ATOM 703 O O . PRO A 1 87 ? 15.864 9.368 -17.923 1.00 59.38 87 PRO A O 1
ATOM 706 N N . LEU A 1 88 ? 15.822 7.113 -17.831 1.00 57.38 88 LEU A N 1
ATOM 707 C CA . LEU A 1 88 ? 16.691 6.946 -16.674 1.00 57.38 88 LEU A CA 1
ATOM 708 C C . LEU A 1 88 ? 18.118 7.319 -17.091 1.00 57.38 88 LEU A C 1
ATOM 710 O O . LEU A 1 88 ? 18.948 6.464 -17.356 1.00 57.38 88 LEU A O 1
ATOM 714 N N . LYS A 1 89 ? 18.426 8.620 -17.159 1.00 58.53 89 LYS A N 1
ATOM 715 C CA . LYS A 1 89 ? 19.779 9.088 -17.502 1.00 58.53 89 LYS A CA 1
ATOM 716 C C . LYS A 1 89 ? 20.833 8.597 -16.501 1.00 58.53 89 LYS A C 1
ATOM 718 O O . LYS A 1 89 ? 22.004 8.529 -16.857 1.00 58.53 89 LYS A O 1
ATOM 723 N N . ARG A 1 90 ? 20.431 8.249 -15.271 1.00 58.53 90 ARG A N 1
ATOM 724 C CA . ARG A 1 90 ? 21.245 7.538 -14.276 1.00 58.53 90 ARG A CA 1
ATOM 725 C C . ARG A 1 90 ? 20.347 6.644 -13.427 1.00 58.53 90 ARG A C 1
ATOM 727 O O . ARG A 1 90 ? 19.451 7.124 -12.738 1.00 58.53 90 ARG A O 1
ATOM 734 N N . VAL A 1 91 ? 20.590 5.344 -13.502 1.00 54.09 91 VAL A N 1
ATOM 735 C CA . VAL A 1 91 ? 19.929 4.313 -12.706 1.00 54.09 91 VAL A CA 1
ATOM 736 C C . VAL A 1 91 ? 20.423 4.456 -11.261 1.00 54.09 91 VAL A C 1
ATOM 738 O O . VAL A 1 91 ? 21.496 3.971 -10.926 1.00 54.09 91 VAL A O 1
ATOM 741 N N . VAL A 1 92 ? 19.677 5.157 -10.401 1.00 52.78 92 VAL A N 1
ATOM 742 C CA . VAL A 1 92 ? 19.823 5.031 -8.936 1.00 52.78 92 VAL A CA 1
ATOM 743 C C . VAL A 1 92 ? 18.507 4.467 -8.394 1.00 52.78 92 VAL A C 1
ATOM 745 O O . VAL A 1 92 ? 17.614 5.227 -8.028 1.00 52.78 92 VAL A O 1
ATOM 748 N N . PRO A 1 93 ? 18.339 3.133 -8.405 1.00 58.06 93 PRO A N 1
ATOM 749 C CA . PRO A 1 93 ? 17.040 2.488 -8.241 1.00 58.06 93 PRO A CA 1
ATOM 750 C C . PRO A 1 93 ? 16.420 2.584 -6.845 1.00 58.06 93 PRO A C 1
ATOM 752 O O . PRO A 1 93 ? 15.198 2.538 -6.697 1.00 58.06 93 PRO A O 1
ATOM 755 N N . HIS A 1 94 ? 17.275 2.635 -5.822 1.00 53.81 94 HIS A N 1
ATOM 756 C CA . HIS A 1 94 ? 16.919 2.172 -4.476 1.00 53.81 94 HIS A CA 1
ATOM 757 C C . HIS A 1 94 ? 16.280 3.246 -3.612 1.00 53.81 94 HIS A C 1
ATOM 759 O O . HIS A 1 94 ? 15.420 2.949 -2.788 1.00 53.81 94 HIS A O 1
ATOM 765 N N . ARG A 1 95 ? 16.714 4.500 -3.775 1.00 64.38 95 ARG A N 1
ATOM 766 C CA . ARG A 1 95 ? 16.333 5.564 -2.839 1.00 64.38 95 ARG A CA 1
ATOM 767 C C . ARG A 1 95 ? 14.852 5.896 -2.929 1.00 64.38 95 ARG A C 1
ATOM 769 O O . ARG A 1 95 ? 14.242 6.172 -1.905 1.00 64.38 95 ARG A O 1
ATOM 776 N N . ASP A 1 96 ? 14.287 5.796 -4.126 1.00 76.25 96 ASP A N 1
ATOM 777 C CA . ASP A 1 96 ? 12.912 6.207 -4.360 1.00 76.25 96 ASP A CA 1
ATOM 778 C C . ASP A 1 96 ? 11.924 5.246 -3.688 1.00 76.25 96 ASP A C 1
ATOM 780 O O . ASP A 1 96 ? 11.015 5.696 -3.007 1.00 76.25 96 ASP A O 1
ATOM 784 N N . LEU A 1 97 ? 12.102 3.925 -3.827 1.00 81.25 97 LEU A N 1
ATOM 785 C CA . LEU A 1 97 ? 11.127 2.944 -3.322 1.00 81.25 97 LEU A CA 1
ATOM 786 C C . LEU A 1 97 ? 11.347 2.515 -1.872 1.00 81.25 97 LEU A C 1
ATOM 788 O O . LEU A 1 97 ? 10.481 1.841 -1.318 1.00 81.25 97 LEU A O 1
ATOM 792 N N . LYS A 1 98 ? 12.452 2.922 -1.238 1.00 83.81 98 LYS A N 1
ATOM 793 C CA . LYS A 1 98 ? 12.746 2.571 0.157 1.00 83.81 98 LYS A CA 1
ATOM 794 C C . LYS A 1 98 ? 11.572 2.836 1.120 1.00 83.81 98 LYS A C 1
ATOM 796 O O . LYS A 1 98 ? 11.270 1.935 1.897 1.00 83.81 98 LYS A O 1
ATOM 801 N N . PRO A 1 99 ? 10.855 3.979 1.053 1.00 87.25 99 PRO A N 1
ATOM 802 C CA . PRO A 1 99 ? 9.708 4.223 1.929 1.00 87.25 99 PRO A CA 1
ATOM 803 C C . PRO A 1 99 ? 8.574 3.205 1.755 1.00 87.25 99 PRO A C 1
ATOM 805 O O . PRO A 1 99 ? 7.866 2.924 2.709 1.00 87.25 99 PRO A O 1
ATOM 808 N N . MET A 1 100 ? 8.405 2.643 0.553 1.00 88.00 100 MET A N 1
ATOM 809 C CA . MET A 1 100 ? 7.377 1.636 0.276 1.00 88.00 100 MET A CA 1
ATOM 810 C C . MET A 1 100 ? 7.805 0.243 0.730 1.00 88.00 100 MET A C 1
ATOM 812 O O . MET A 1 100 ? 6.980 -0.508 1.232 1.00 88.00 100 MET A O 1
ATOM 816 N N . LEU A 1 101 ? 9.084 -0.101 0.556 1.00 85.62 101 LEU A N 1
ATOM 817 C CA . LEU A 1 101 ? 9.607 -1.420 0.921 1.00 85.62 101 LEU A CA 1
ATOM 818 C C . LEU A 1 101 ? 9.659 -1.638 2.437 1.00 85.62 101 LEU A C 1
ATOM 820 O O . LEU A 1 101 ? 9.536 -2.778 2.870 1.00 85.62 101 LEU A O 1
ATOM 824 N N . GLY A 1 102 ? 9.792 -0.565 3.225 1.00 86.94 102 GLY A N 1
ATOM 825 C CA . GLY A 1 102 ? 9.730 -0.634 4.689 1.00 86.94 102 GLY A CA 1
ATOM 826 C C . GLY A 1 102 ? 8.324 -0.868 5.253 1.00 86.94 102 GLY A C 1
ATOM 827 O O . GLY A 1 102 ? 8.185 -1.144 6.440 1.00 86.94 102 GLY A O 1
ATOM 828 N N . LEU A 1 103 ? 7.277 -0.776 4.428 1.00 90.25 103 LEU A N 1
ATOM 829 C CA . LEU A 1 103 ? 5.909 -1.054 4.857 1.00 90.25 103 LEU A CA 1
ATOM 830 C C . LEU A 1 103 ? 5.646 -2.565 4.904 1.00 90.25 103 LEU A C 1
ATOM 832 O O . LEU A 1 103 ? 5.996 -3.298 3.975 1.00 90.25 103 LEU A O 1
ATOM 836 N N . HIS A 1 104 ? 4.919 -3.014 5.927 1.00 90.81 104 HIS A N 1
ATOM 837 C CA . HIS A 1 104 ? 4.353 -4.359 6.019 1.00 90.81 104 HIS A CA 1
ATOM 838 C C . HIS A 1 104 ? 3.103 -4.507 5.136 1.00 90.81 104 HIS A C 1
ATOM 840 O O . HIS A 1 104 ? 1.977 -4.673 5.615 1.00 90.81 104 HIS A O 1
ATOM 846 N N . LEU A 1 105 ? 3.292 -4.397 3.820 1.00 90.81 105 LEU A N 1
ATOM 847 C CA . LEU A 1 105 ? 2.236 -4.600 2.829 1.00 90.81 105 LEU A CA 1
ATOM 848 C C . LEU A 1 105 ? 2.013 -6.088 2.555 1.00 90.81 105 LEU A C 1
ATOM 850 O O . LEU A 1 105 ? 2.949 -6.886 2.554 1.00 90.81 105 LEU A O 1
ATOM 854 N N . VAL A 1 106 ? 0.772 -6.449 2.227 1.00 90.12 106 VAL A N 1
ATOM 855 C CA . VAL A 1 106 ? 0.473 -7.788 1.700 1.00 90.12 106 VAL A CA 1
ATOM 856 C C . VAL A 1 106 ? 1.024 -7.903 0.283 1.00 90.12 106 VAL A C 1
ATOM 858 O O . VAL A 1 106 ? 1.659 -8.895 -0.063 1.00 90.12 106 VAL A O 1
ATOM 861 N N . SER A 1 107 ? 0.842 -6.865 -0.536 1.00 90.62 107 SER A N 1
ATOM 862 C CA . SER A 1 107 ? 1.508 -6.800 -1.831 1.00 90.62 107 SER A CA 1
ATOM 863 C C . SER A 1 107 ? 1.851 -5.377 -2.254 1.00 90.62 107 SER A C 1
ATOM 865 O O . SER A 1 107 ? 1.111 -4.430 -1.984 1.00 90.62 107 SER A O 1
ATOM 867 N N . LEU A 1 108 ? 2.948 -5.243 -2.992 1.00 91.31 108 LEU A N 1
ATOM 868 C CA . LEU A 1 108 ? 3.329 -4.043 -3.724 1.00 91.31 108 LEU A CA 1
ATOM 869 C C . LEU A 1 108 ? 3.389 -4.377 -5.215 1.00 91.31 108 LEU A C 1
ATOM 871 O O . LEU A 1 108 ? 4.317 -5.037 -5.676 1.00 91.31 108 LEU A O 1
ATOM 875 N N . THR A 1 109 ? 2.409 -3.903 -5.974 1.00 90.69 109 THR A N 1
ATOM 876 C CA . THR A 1 109 ? 2.397 -4.017 -7.431 1.00 90.69 109 THR A CA 1
ATOM 877 C C . THR A 1 109 ? 3.040 -2.778 -8.036 1.00 90.69 109 THR A C 1
ATOM 879 O O . THR A 1 109 ? 2.582 -1.667 -7.783 1.00 90.69 109 THR A O 1
ATOM 882 N N . VAL A 1 110 ? 4.081 -2.940 -8.847 1.00 87.81 110 VAL A N 1
ATOM 883 C CA . VAL A 1 110 ? 4.739 -1.849 -9.572 1.00 87.81 110 VAL A CA 1
ATOM 884 C C . VAL A 1 110 ? 4.465 -1.998 -11.062 1.00 87.81 110 VAL A C 1
ATOM 886 O O . VAL A 1 110 ? 4.922 -2.954 -11.687 1.00 87.81 110 VAL A O 1
ATOM 889 N N . SER A 1 111 ? 3.763 -1.027 -11.639 1.00 86.50 111 SER A N 1
ATOM 890 C CA . SER A 1 111 ? 3.468 -0.970 -13.073 1.00 86.50 111 SER A CA 1
ATOM 891 C C . SER A 1 111 ? 4.216 0.174 -13.726 1.00 86.50 111 SER A C 1
ATOM 893 O O . SER A 1 111 ? 4.207 1.310 -13.243 1.00 86.50 111 SER A O 1
ATOM 895 N N . LEU A 1 112 ? 4.835 -0.106 -14.867 1.00 81.62 112 LEU A N 1
ATOM 896 C CA . LEU A 1 112 ? 5.524 0.912 -15.652 1.00 81.62 112 LEU A CA 1
ATOM 897 C C . LEU A 1 112 ? 4.572 1.489 -16.703 1.00 81.62 112 LEU A C 1
ATOM 899 O O . LEU A 1 112 ? 4.127 0.791 -17.614 1.00 81.62 112 LEU A O 1
ATOM 903 N N . ARG A 1 113 ? 4.257 2.783 -16.589 1.00 81.31 113 ARG A N 1
ATOM 904 C CA . ARG A 1 113 ? 3.397 3.486 -17.544 1.00 81.31 113 ARG A CA 1
ATOM 905 C C . ARG A 1 113 ? 4.227 4.106 -18.660 1.00 81.31 113 ARG A C 1
ATOM 907 O O . ARG A 1 113 ? 5.108 4.925 -18.407 1.00 81.31 113 ARG A O 1
ATOM 914 N N . LYS A 1 114 ? 3.857 3.773 -19.898 1.00 70.69 114 LYS A N 1
ATOM 915 C CA . LYS A 1 114 ? 4.346 4.415 -21.121 1.00 70.69 114 LYS A CA 1
ATOM 916 C C . LYS A 1 114 ? 3.944 5.888 -21.145 1.00 70.69 114 LYS A C 1
ATOM 918 O O . LYS A 1 114 ? 2.755 6.212 -21.151 1.00 70.69 114 LYS A O 1
ATOM 923 N N . GLU A 1 115 ? 4.929 6.776 -21.212 1.00 67.25 115 GLU A N 1
ATOM 924 C CA . GLU A 1 115 ? 4.678 8.151 -21.633 1.00 67.25 115 GLU A CA 1
ATOM 925 C C . GLU A 1 115 ? 4.445 8.144 -23.147 1.00 67.25 115 GLU A C 1
ATOM 927 O O . GLU A 1 115 ? 5.328 7.845 -23.951 1.00 67.25 115 GLU A O 1
ATOM 932 N N . ASN A 1 116 ? 3.200 8.393 -23.546 1.00 57.56 116 ASN A N 1
ATOM 933 C CA . ASN A 1 116 ? 2.820 8.517 -24.946 1.00 57.56 116 ASN A CA 1
ATOM 934 C C . ASN A 1 116 ? 3.486 9.764 -25.534 1.00 57.56 116 ASN A C 1
ATOM 936 O O . ASN A 1 116 ? 2.893 10.834 -25.438 1.00 57.56 116 ASN A O 1
ATOM 940 N N . LYS A 1 117 ? 4.693 9.633 -26.107 1.00 56.56 117 LYS A N 1
ATOM 941 C CA . LYS A 1 117 ? 5.256 10.511 -27.156 1.00 56.56 117 LYS A CA 1
ATOM 942 C C . LYS A 1 117 ? 6.608 9.968 -27.677 1.00 56.56 117 LYS A C 1
ATOM 944 O O . LYS A 1 117 ? 7.665 10.246 -27.133 1.00 56.56 117 LYS A O 1
ATOM 949 N N . TYR A 1 118 ? 6.537 9.203 -28.767 1.00 53.38 118 TYR A N 1
ATOM 950 C CA . TYR A 1 118 ? 7.492 9.205 -29.892 1.00 53.38 118 TYR A CA 1
ATOM 951 C C . TYR A 1 118 ? 8.995 8.853 -29.751 1.00 53.38 118 TYR A C 1
ATOM 953 O O . TYR A 1 118 ? 9.677 8.964 -30.764 1.00 53.38 118 TYR A O 1
ATOM 961 N N . SER A 1 119 ? 9.548 8.375 -28.631 1.00 51.28 119 SER A N 1
ATOM 962 C CA . SER A 1 119 ? 10.994 8.051 -28.578 1.00 51.28 119 SER A CA 1
ATOM 963 C C . SER A 1 119 ? 11.342 6.554 -28.578 1.00 51.28 119 SER A C 1
ATOM 965 O O . SER A 1 119 ? 10.623 5.716 -28.029 1.00 51.28 119 SER A O 1
ATOM 967 N N . ASP A 1 120 ? 12.463 6.248 -29.240 1.00 55.16 120 ASP A N 1
ATOM 968 C CA . ASP A 1 120 ? 13.091 4.939 -29.433 1.00 55.16 120 ASP A CA 1
ATOM 969 C C . ASP A 1 120 ? 13.112 4.063 -28.171 1.00 55.16 120 ASP A C 1
ATOM 971 O O . ASP A 1 120 ? 13.728 4.375 -27.151 1.00 55.16 120 ASP A O 1
ATOM 975 N N . TYR A 1 121 ? 12.432 2.922 -28.269 1.00 51.84 121 TYR A N 1
ATOM 976 C CA . TYR A 1 121 ? 12.078 2.050 -27.147 1.00 51.84 121 TYR A CA 1
ATOM 977 C C . TYR A 1 121 ? 13.165 1.058 -26.723 1.00 51.84 121 TYR A C 1
ATOM 979 O O . TYR A 1 121 ? 13.070 0.453 -25.655 1.00 51.84 121 TYR A O 1
ATOM 987 N N . THR A 1 122 ? 14.162 0.806 -27.565 1.00 56.78 122 THR A N 1
ATOM 988 C CA . THR A 1 122 ? 14.987 -0.400 -27.425 1.00 56.78 122 THR A CA 1
ATOM 989 C C . THR A 1 122 ? 16.115 -0.259 -26.411 1.00 56.78 122 THR A C 1
ATOM 991 O O . THR A 1 122 ? 16.445 -1.249 -25.765 1.00 56.78 122 THR A O 1
ATOM 994 N N . SER A 1 123 ? 16.678 0.937 -26.216 1.00 57.50 123 SER A N 1
ATOM 995 C CA . SER A 1 123 ? 17.847 1.132 -25.343 1.00 57.50 123 SER A CA 1
ATOM 996 C C . SER A 1 123 ? 17.502 1.274 -23.855 1.00 57.50 123 SER A C 1
ATOM 998 O O . SER A 1 123 ? 18.291 0.869 -23.007 1.00 57.50 123 SER A O 1
ATOM 1000 N N . ASN A 1 124 ? 16.310 1.778 -23.513 1.00 65.19 124 ASN A N 1
ATOM 1001 C CA . ASN A 1 124 ? 15.890 1.956 -22.114 1.00 65.19 124 ASN A CA 1
ATOM 1002 C C . ASN A 1 124 ? 15.189 0.731 -21.510 1.00 65.19 124 ASN A C 1
ATOM 1004 O O . ASN A 1 124 ? 15.030 0.663 -20.292 1.00 65.19 124 ASN A O 1
ATOM 1008 N N . PHE A 1 125 ? 14.757 -0.234 -22.325 1.00 67.50 125 PHE A N 1
ATOM 1009 C CA . PHE A 1 125 ? 14.010 -1.386 -21.820 1.00 67.50 125 PHE A CA 1
ATOM 1010 C C . PHE A 1 125 ? 14.890 -2.351 -21.018 1.00 67.50 125 PHE A C 1
ATOM 1012 O O . PHE A 1 125 ? 14.470 -2.816 -19.963 1.00 67.50 125 PHE A O 1
ATOM 1019 N N . ASP A 1 126 ? 16.124 -2.607 -21.462 1.00 68.38 126 ASP A N 1
ATOM 1020 C CA 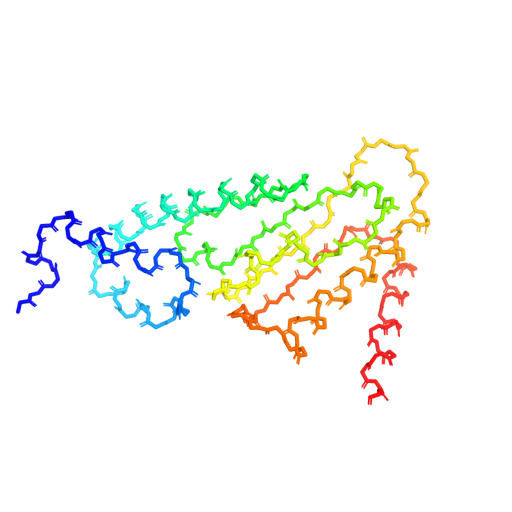. ASP A 1 126 ? 17.044 -3.486 -20.730 1.00 68.38 126 ASP A CA 1
ATOM 1021 C C . ASP A 1 126 ? 17.395 -2.892 -19.347 1.00 68.38 126 ASP A C 1
ATOM 1023 O O . ASP A 1 126 ? 17.379 -3.611 -18.352 1.00 68.38 126 ASP A O 1
ATOM 1027 N N . GLN A 1 127 ? 17.560 -1.565 -19.242 1.00 69.38 127 GLN A N 1
ATOM 1028 C CA . GLN A 1 127 ? 17.758 -0.880 -17.953 1.00 69.38 127 GLN A CA 1
ATOM 1029 C C . GLN A 1 127 ? 16.522 -0.941 -17.046 1.00 69.38 127 GLN A C 1
ATOM 1031 O O . GLN A 1 127 ? 16.647 -1.055 -15.827 1.00 69.38 127 GLN A O 1
ATOM 1036 N N . GLN A 1 128 ? 15.319 -0.862 -17.623 1.00 69.81 128 GLN A N 1
ATOM 1037 C CA . GLN A 1 128 ? 14.076 -1.051 -16.872 1.00 69.81 128 GLN A CA 1
ATOM 1038 C C . GLN A 1 128 ? 13.952 -2.486 -16.367 1.00 69.81 128 GLN A C 1
ATOM 1040 O O . GLN A 1 128 ? 13.556 -2.687 -15.226 1.00 69.81 128 GLN A O 1
ATOM 1045 N N . LEU A 1 129 ? 14.321 -3.482 -17.173 1.00 70.25 129 LEU A N 1
ATOM 1046 C CA . LEU A 1 129 ? 14.345 -4.866 -16.715 1.00 70.25 129 LEU A CA 1
ATOM 1047 C C . LEU A 1 129 ? 15.357 -5.068 -15.589 1.00 70.25 129 LEU A C 1
ATOM 1049 O O . LEU A 1 129 ? 15.018 -5.706 -14.601 1.00 70.25 129 LEU A O 1
ATOM 1053 N N . ASP A 1 130 ? 16.553 -4.494 -15.696 1.00 72.88 130 ASP A N 1
ATOM 1054 C CA . ASP A 1 130 ? 17.574 -4.573 -14.644 1.00 72.88 130 ASP A CA 1
ATOM 1055 C C . ASP A 1 130 ? 17.104 -3.926 -13.343 1.00 72.88 130 ASP A C 1
ATOM 1057 O O . ASP A 1 130 ? 17.287 -4.490 -12.266 1.00 72.88 130 ASP A O 1
ATOM 1061 N N . TYR A 1 131 ? 16.423 -2.783 -13.443 1.00 73.12 131 TYR A N 1
ATOM 1062 C CA . TYR A 1 131 ? 15.759 -2.138 -12.313 1.00 73.12 131 TYR A CA 1
ATOM 1063 C C . TYR A 1 131 ? 14.731 -3.064 -11.651 1.00 73.12 131 TYR A C 1
ATOM 1065 O O . TYR A 1 131 ? 14.697 -3.185 -10.430 1.00 73.12 131 TYR A O 1
ATOM 1073 N N . LEU A 1 132 ? 13.901 -3.729 -12.452 1.00 72.25 132 LEU A N 1
ATOM 1074 C CA . LEU A 1 132 ? 12.852 -4.622 -11.970 1.00 72.25 132 LEU A CA 1
ATOM 1075 C C . LEU A 1 132 ? 13.415 -5.901 -11.335 1.00 72.25 132 LEU A C 1
ATOM 1077 O O . LEU A 1 132 ? 12.955 -6.287 -10.264 1.00 72.25 132 LEU A O 1
ATOM 1081 N N . PHE A 1 133 ? 14.436 -6.513 -11.943 1.00 72.00 133 PHE A N 1
ATOM 1082 C CA . PHE A 1 133 ? 15.152 -7.650 -11.356 1.00 72.00 133 PHE A CA 1
ATOM 1083 C C . PHE A 1 133 ? 15.799 -7.268 -10.037 1.00 72.00 133 PHE A C 1
ATOM 1085 O O . PHE A 1 133 ? 15.625 -7.974 -9.052 1.00 72.00 133 PHE A O 1
ATOM 1092 N N . TYR A 1 134 ? 16.446 -6.104 -9.993 1.00 73.50 134 TYR A N 1
ATOM 1093 C CA . TYR A 1 134 ? 16.991 -5.600 -8.749 1.00 73.50 134 TYR A CA 1
ATOM 1094 C C . TYR A 1 134 ? 15.906 -5.465 -7.674 1.00 73.50 134 TYR A C 1
ATOM 1096 O O . TYR A 1 134 ? 16.139 -5.854 -6.541 1.00 73.50 134 TYR A O 1
ATOM 1104 N N . LEU A 1 135 ? 14.729 -4.905 -7.982 1.00 70.69 135 LEU A N 1
ATOM 1105 C CA . LEU A 1 135 ? 13.670 -4.757 -6.974 1.00 70.69 135 LEU A CA 1
ATOM 1106 C C . LEU A 1 135 ? 13.175 -6.104 -6.457 1.00 70.69 135 LEU A C 1
ATOM 1108 O O . LEU A 1 135 ? 12.922 -6.248 -5.262 1.00 70.69 135 LEU A O 1
ATOM 1112 N N . GLN A 1 136 ? 13.057 -7.081 -7.352 1.00 73.00 136 GLN A N 1
ATOM 1113 C CA . GLN A 1 136 ? 12.689 -8.437 -6.985 1.00 73.00 136 GLN A CA 1
ATOM 1114 C C . GLN A 1 136 ? 13.768 -9.088 -6.107 1.00 73.00 136 GLN A C 1
ATOM 1116 O O . GLN A 1 136 ? 13.437 -9.681 -5.084 1.00 73.00 136 GLN A O 1
ATOM 1121 N N . ASP A 1 137 ? 15.046 -8.929 -6.441 1.00 73.19 137 ASP A N 1
ATOM 1122 C CA . ASP A 1 137 ? 16.157 -9.479 -5.659 1.00 73.19 137 ASP A CA 1
ATOM 1123 C C . ASP A 1 137 ? 16.349 -8.747 -4.326 1.00 73.19 137 ASP A C 1
ATOM 1125 O O . ASP A 1 137 ? 16.549 -9.386 -3.301 1.00 73.19 137 ASP A O 1
ATOM 1129 N N . ALA A 1 138 ? 16.195 -7.423 -4.289 1.00 67.44 138 ALA A N 1
ATOM 1130 C CA . ALA A 1 138 ? 16.258 -6.631 -3.062 1.00 67.44 138 ALA A CA 1
ATOM 1131 C C . ALA A 1 138 ? 15.139 -6.993 -2.082 1.00 67.44 138 ALA A C 1
ATOM 1133 O O . ALA A 1 138 ? 15.357 -6.950 -0.876 1.00 67.44 138 ALA A O 1
ATOM 1134 N N . SER A 1 139 ? 13.969 -7.396 -2.590 1.00 67.06 139 SER A N 1
ATOM 1135 C CA . SER A 1 139 ? 12.900 -7.948 -1.750 1.00 67.06 139 SER A CA 1
ATOM 1136 C C . SER A 1 139 ? 13.232 -9.332 -1.175 1.00 67.06 139 SER A C 1
ATOM 1138 O O . SER A 1 139 ? 12.612 -9.744 -0.203 1.00 67.06 139 SER A O 1
ATOM 1140 N N . ARG A 1 140 ? 14.202 -10.050 -1.763 1.00 68.69 140 ARG A N 1
ATOM 1141 C CA . ARG A 1 140 ? 14.582 -11.421 -1.389 1.00 68.69 140 ARG A CA 1
ATOM 1142 C C . ARG A 1 140 ? 15.844 -11.511 -0.541 1.00 68.69 140 ARG A C 1
ATOM 1144 O O . ARG A 1 140 ? 15.918 -12.416 0.280 1.00 68.69 140 ARG A O 1
ATOM 1151 N N . GLN A 1 141 ? 16.851 -10.679 -0.815 1.00 60.75 141 GLN A N 1
ATOM 1152 C CA . GLN A 1 141 ? 18.211 -10.959 -0.355 1.00 60.75 141 GLN A CA 1
ATOM 1153 C C . GLN A 1 141 ? 18.596 -10.321 0.975 1.00 60.75 141 GLN A C 1
ATOM 1155 O O . GLN A 1 141 ? 19.188 -11.048 1.748 1.00 60.75 141 GLN A O 1
ATOM 1160 N N . ASP A 1 142 ? 18.312 -9.048 1.275 1.00 50.75 142 ASP A N 1
ATOM 1161 C CA . ASP A 1 142 ? 18.868 -8.439 2.510 1.00 50.75 142 ASP A CA 1
ATOM 1162 C C . ASP A 1 142 ? 18.337 -7.031 2.846 1.00 50.75 142 ASP A C 1
ATOM 1164 O O . ASP A 1 142 ? 18.974 -6.251 3.553 1.00 50.75 142 ASP A O 1
ATOM 1168 N N . PHE A 1 143 ? 17.161 -6.650 2.348 1.00 52.25 143 PHE A N 1
ATOM 1169 C CA . PHE A 1 143 ? 16.474 -5.482 2.903 1.00 52.25 143 PHE A CA 1
ATOM 1170 C C . PHE A 1 143 ? 15.415 -5.968 3.881 1.00 52.25 143 PHE A C 1
ATOM 1172 O O . PHE A 1 143 ? 14.789 -6.993 3.629 1.00 52.25 143 PHE A O 1
ATOM 1179 N N . GLU A 1 144 ? 15.193 -5.213 4.959 1.00 58.81 144 GLU A N 1
ATOM 1180 C CA . GLU A 1 144 ? 14.035 -5.285 5.868 1.00 58.81 144 GLU A CA 1
ATOM 1181 C C . GLU A 1 144 ? 12.730 -5.009 5.091 1.00 58.81 144 GLU A C 1
ATOM 1183 O O . GLU A 1 144 ? 11.962 -4.094 5.393 1.00 58.81 144 GLU A O 1
ATOM 1188 N N . SER A 1 145 ? 12.517 -5.719 3.982 1.00 61.44 145 SER A N 1
ATOM 1189 C CA . SER A 1 145 ? 11.309 -5.627 3.208 1.00 61.44 145 SER A CA 1
ATOM 1190 C C . SER A 1 145 ? 10.262 -6.392 3.973 1.00 61.44 145 SER A C 1
ATOM 1192 O O . SER A 1 145 ? 10.187 -7.615 3.977 1.00 61.44 145 SER A O 1
ATOM 1194 N N . ASN A 1 146 ? 9.442 -5.605 4.631 1.00 74.69 146 ASN A N 1
ATOM 1195 C CA . ASN A 1 146 ? 8.303 -6.065 5.385 1.00 74.69 146 ASN A CA 1
ATOM 1196 C C . ASN A 1 146 ? 7.128 -6.462 4.470 1.00 74.69 146 ASN A C 1
ATOM 1198 O O . ASN A 1 146 ? 6.115 -6.991 4.931 1.00 74.69 146 ASN A O 1
ATOM 1202 N N . THR A 1 147 ? 7.255 -6.200 3.165 1.00 74.88 147 THR A N 1
ATOM 1203 C CA . THR A 1 147 ? 6.255 -6.505 2.145 1.00 74.88 147 THR A CA 1
ATOM 1204 C C . THR A 1 147 ? 6.324 -7.972 1.731 1.00 74.88 147 THR A C 1
ATOM 1206 O O . THR A 1 147 ? 7.349 -8.437 1.244 1.00 74.88 147 THR A O 1
ATOM 1209 N N . VAL A 1 148 ? 5.199 -8.680 1.841 1.00 78.00 148 VAL A N 1
ATOM 1210 C CA . VAL A 1 148 ? 5.124 -10.128 1.573 1.00 78.00 148 VAL A CA 1
ATOM 1211 C C . VAL A 1 148 ? 5.343 -10.458 0.093 1.00 78.00 148 VAL A C 1
ATOM 1213 O O . VAL A 1 148 ? 5.972 -11.461 -0.238 1.00 78.00 148 VAL A O 1
ATOM 1216 N N . GLN A 1 149 ? 4.823 -9.628 -0.815 1.00 82.25 149 GLN A N 1
ATOM 1217 C CA . GLN A 1 149 ? 4.885 -9.898 -2.248 1.00 82.25 149 GLN A CA 1
ATOM 1218 C C . GLN A 1 149 ? 5.132 -8.630 -3.065 1.00 82.25 149 GLN A C 1
ATOM 1220 O O . GLN A 1 149 ? 4.348 -7.684 -3.014 1.00 82.25 149 GLN A O 1
ATOM 1225 N N . VAL A 1 150 ? 6.170 -8.636 -3.903 1.00 80.44 150 VAL A N 1
ATOM 1226 C CA . VAL A 1 150 ? 6.380 -7.603 -4.927 1.00 80.44 150 VAL A CA 1
ATOM 1227 C C . VAL A 1 150 ? 5.959 -8.157 -6.286 1.00 80.44 150 VAL A C 1
ATOM 1229 O O . VAL A 1 150 ? 6.523 -9.138 -6.771 1.00 80.44 150 VAL A O 1
ATOM 1232 N N . VAL A 1 151 ? 4.952 -7.537 -6.901 1.00 83.00 151 VAL A N 1
ATOM 1233 C CA . VAL A 1 151 ? 4.444 -7.893 -8.232 1.00 83.00 151 VAL A CA 1
ATOM 1234 C C . VAL A 1 151 ? 4.888 -6.832 -9.225 1.00 83.00 151 VAL A C 1
ATOM 1236 O O . VAL A 1 151 ? 4.764 -5.638 -8.975 1.00 83.00 151 VAL A O 1
ATOM 1239 N N . ILE A 1 152 ? 5.406 -7.256 -10.372 1.00 78.50 152 ILE A N 1
ATOM 1240 C CA . ILE A 1 152 ? 5.891 -6.347 -11.407 1.00 78.50 152 ILE A CA 1
ATOM 1241 C C . ILE A 1 152 ? 5.018 -6.522 -12.642 1.00 78.50 152 ILE A C 1
ATOM 1243 O O . ILE A 1 152 ? 5.049 -7.563 -13.297 1.00 78.50 152 ILE A O 1
ATOM 1247 N N . GLU A 1 153 ? 4.247 -5.490 -12.966 1.00 79.69 153 GLU A N 1
ATOM 1248 C CA . GLU A 1 153 ? 3.426 -5.462 -14.170 1.00 79.69 153 GLU A CA 1
ATOM 1249 C C . GLU A 1 153 ? 4.188 -4.762 -15.289 1.00 79.69 153 GLU A C 1
ATOM 1251 O O . GLU A 1 153 ? 4.415 -3.545 -15.287 1.00 79.69 153 GLU A O 1
ATOM 1256 N N . LEU A 1 154 ? 4.582 -5.555 -16.278 1.00 68.12 154 LEU A N 1
ATOM 1257 C CA . LEU A 1 154 ? 5.158 -5.029 -17.501 1.00 68.12 154 LEU A CA 1
ATOM 1258 C C . LEU A 1 154 ? 4.036 -4.476 -18.393 1.00 68.12 154 LEU A C 1
ATOM 1260 O O . LEU A 1 154 ? 2.986 -5.113 -18.514 1.00 68.12 154 LEU A O 1
ATOM 1264 N N . PRO A 1 155 ? 4.243 -3.328 -19.065 1.00 66.88 155 PRO A N 1
ATOM 1265 C CA . PRO A 1 155 ? 3.338 -2.907 -20.126 1.00 66.88 155 PRO A CA 1
ATOM 1266 C C . PRO A 1 155 ? 3.278 -4.005 -21.189 1.00 66.88 155 PRO A C 1
ATOM 1268 O O . PRO A 1 155 ? 4.238 -4.761 -21.341 1.00 66.88 155 PRO A O 1
ATOM 1271 N N . THR A 1 156 ? 2.182 -4.083 -21.946 1.00 65.81 156 THR A N 1
ATOM 1272 C CA . THR A 1 156 ? 2.027 -5.042 -23.046 1.00 65.81 156 THR A CA 1
ATOM 1273 C C . THR A 1 156 ? 3.201 -4.896 -24.015 1.00 65.81 156 THR A C 1
ATOM 1275 O O . THR A 1 156 ? 3.263 -3.977 -24.832 1.00 65.81 156 THR A O 1
ATOM 1278 N N . VAL A 1 157 ? 4.188 -5.773 -23.865 1.00 64.38 157 VAL A N 1
ATOM 1279 C CA . VAL A 1 157 ? 5.417 -5.776 -24.649 1.00 64.38 157 VAL A CA 1
ATOM 1280 C C . VAL A 1 157 ? 5.301 -6.779 -25.779 1.00 64.38 157 VAL A C 1
ATOM 1282 O O . VAL A 1 157 ? 4.543 -7.747 -25.715 1.00 64.38 157 VAL A O 1
ATOM 1285 N N . SER A 1 158 ? 6.093 -6.571 -26.830 1.00 58.94 158 SER A N 1
ATOM 1286 C CA . SER A 1 158 ? 6.217 -7.570 -27.885 1.00 58.94 158 SER A CA 1
ATOM 1287 C C . SER A 1 158 ? 6.679 -8.907 -27.291 1.00 58.94 158 SER A C 1
ATOM 1289 O O . SER A 1 158 ? 7.529 -8.950 -26.397 1.00 58.94 158 SER A O 1
ATOM 1291 N N . LYS A 1 159 ? 6.149 -10.016 -27.819 1.00 63.59 159 LYS A N 1
ATOM 1292 C CA . LYS A 1 159 ? 6.480 -11.397 -27.415 1.00 63.59 159 LYS A CA 1
ATOM 1293 C C . LYS A 1 159 ? 7.991 -11.618 -27.233 1.00 63.59 159 LYS A C 1
ATOM 1295 O O . LYS A 1 159 ? 8.412 -12.267 -26.284 1.00 63.59 159 LYS A O 1
ATOM 1300 N N . ARG A 1 160 ? 8.810 -10.999 -28.095 1.00 69.12 160 ARG A N 1
ATOM 1301 C CA . ARG A 1 160 ? 10.283 -11.044 -28.073 1.00 69.12 160 ARG A CA 1
ATOM 1302 C C . ARG A 1 160 ? 10.894 -10.528 -26.763 1.00 69.12 160 ARG A C 1
ATOM 1304 O O . ARG A 1 160 ? 11.872 -11.100 -26.285 1.00 69.12 160 ARG A O 1
ATOM 1311 N N . LEU A 1 161 ? 10.343 -9.460 -26.192 1.00 67.06 161 LEU A N 1
ATOM 1312 C CA . LEU A 1 161 ? 10.836 -8.855 -24.951 1.00 67.06 161 LEU A CA 1
ATOM 1313 C C . LEU A 1 161 ? 10.455 -9.692 -23.728 1.00 67.06 161 LEU A C 1
ATOM 1315 O O . LEU A 1 161 ? 11.303 -9.930 -22.870 1.00 67.06 161 LEU A O 1
ATOM 1319 N N . ALA A 1 162 ? 9.234 -10.233 -23.702 1.00 68.12 162 ALA A N 1
ATOM 1320 C CA . ALA A 1 162 ? 8.820 -11.186 -22.673 1.00 68.12 162 ALA A CA 1
ATOM 1321 C C . ALA A 1 162 ? 9.718 -12.437 -22.669 1.00 68.12 162 ALA A C 1
ATOM 1323 O O . ALA A 1 162 ? 10.154 -12.894 -21.615 1.00 68.12 162 ALA A O 1
ATOM 1324 N N . THR A 1 163 ? 10.089 -12.956 -23.847 1.00 74.88 163 THR A N 1
ATOM 1325 C CA . THR A 1 163 ? 11.026 -14.086 -23.943 1.00 74.88 163 THR A CA 1
ATOM 1326 C C . THR A 1 163 ? 12.423 -13.738 -23.419 1.00 74.88 163 THR A C 1
ATOM 1328 O O . THR A 1 163 ? 13.040 -14.571 -22.754 1.00 74.88 163 THR A O 1
ATOM 1331 N N . LYS A 1 164 ? 12.940 -12.527 -23.684 1.00 72.94 164 LYS A N 1
ATOM 1332 C CA . LYS A 1 164 ? 14.217 -12.069 -23.103 1.00 72.94 164 LYS A CA 1
ATOM 1333 C C . LYS A 1 164 ? 14.154 -12.024 -21.573 1.00 72.94 164 LYS A C 1
ATOM 1335 O O . LYS A 1 164 ? 15.076 -12.514 -20.926 1.00 72.94 164 LYS A O 1
ATOM 1340 N N . TRP A 1 165 ? 13.065 -11.495 -21.015 1.00 70.19 165 TRP A N 1
ATOM 1341 C CA . TRP A 1 165 ? 12.842 -11.433 -19.569 1.00 70.19 165 TRP A CA 1
ATOM 1342 C C . TRP A 1 165 ? 12.836 -12.826 -18.929 1.00 70.19 165 TRP A C 1
ATOM 1344 O O . TRP A 1 165 ? 13.636 -13.085 -18.033 1.00 70.19 165 TRP A O 1
ATOM 1354 N N . MET A 1 166 ? 12.036 -13.757 -19.465 1.00 75.31 166 MET A N 1
ATOM 1355 C CA . MET A 1 166 ? 11.965 -15.141 -18.972 1.00 75.31 166 MET A CA 1
ATOM 1356 C C . MET A 1 166 ? 13.328 -15.845 -19.018 1.00 75.31 166 MET A C 1
ATOM 1358 O O . MET A 1 166 ? 13.698 -16.553 -18.085 1.00 75.31 166 MET A O 1
ATOM 1362 N N . LYS A 1 167 ? 14.110 -15.634 -20.088 1.00 80.25 167 LYS A N 1
ATOM 1363 C CA . LYS A 1 167 ? 15.464 -16.202 -20.203 1.00 80.25 167 LYS A CA 1
ATOM 1364 C C . LYS A 1 167 ? 16.410 -15.659 -19.132 1.00 80.25 167 LYS A C 1
ATOM 1366 O O . LYS A 1 167 ? 17.164 -16.439 -18.558 1.00 80.25 167 LYS A O 1
ATOM 1371 N N . LYS A 1 168 ? 16.366 -14.351 -18.856 1.00 73.38 168 LYS A N 1
ATOM 1372 C CA . LYS A 1 168 ? 17.209 -13.717 -17.835 1.00 73.38 168 LYS A CA 1
ATOM 1373 C C . LYS A 1 168 ? 16.814 -14.166 -16.425 1.00 73.38 168 LYS A C 1
ATOM 1375 O O . LYS A 1 168 ? 17.685 -14.602 -15.682 1.00 73.38 168 LYS A O 1
ATOM 1380 N N . ALA A 1 169 ? 15.517 -14.180 -16.113 1.00 69.88 169 ALA A N 1
ATOM 1381 C CA . ALA A 1 169 ? 14.983 -14.662 -14.836 1.00 69.88 169 ALA A CA 1
ATOM 1382 C C . ALA A 1 169 ? 15.389 -16.121 -14.543 1.00 69.88 169 ALA A C 1
ATOM 1384 O O . ALA A 1 169 ? 15.873 -16.440 -13.461 1.00 69.88 169 ALA A O 1
ATOM 1385 N N . ASN A 1 170 ? 15.269 -17.007 -15.538 1.00 76.19 170 ASN A N 1
ATOM 1386 C CA . ASN A 1 170 ? 15.645 -18.417 -15.393 1.00 76.19 170 ASN A CA 1
ATOM 1387 C C . ASN A 1 170 ? 17.163 -18.640 -15.312 1.00 76.19 170 ASN A C 1
ATOM 1389 O O . ASN A 1 170 ? 17.600 -19.647 -14.762 1.00 76.19 170 ASN A O 1
ATOM 1393 N N . GLY A 1 171 ? 17.965 -17.733 -15.877 1.00 73.31 171 GLY A N 1
ATOM 1394 C CA . GLY A 1 171 ? 19.420 -17.753 -15.730 1.00 73.31 171 GLY A CA 1
ATOM 1395 C C . GLY A 1 171 ? 19.880 -17.361 -14.325 1.00 73.31 171 GLY A C 1
ATOM 1396 O O . GLY A 1 171 ? 20.890 -17.881 -13.860 1.00 73.31 171 GLY A O 1
ATOM 1397 N N . PHE A 1 172 ? 19.124 -16.496 -13.643 1.00 59.16 172 PHE A N 1
ATOM 1398 C CA . PHE A 1 172 ? 19.394 -16.088 -12.262 1.00 59.16 172 PHE A CA 1
ATOM 1399 C C . PHE A 1 172 ? 19.141 -17.212 -11.248 1.00 59.16 172 PHE A C 1
ATOM 1401 O O . PHE A 1 172 ? 19.953 -17.400 -10.356 1.00 59.16 172 PHE A O 1
ATOM 1408 N N . ASN A 1 173 ? 18.097 -18.027 -11.428 1.00 54.44 173 ASN A N 1
ATOM 1409 C CA . ASN A 1 173 ? 17.768 -19.129 -10.505 1.00 54.44 173 ASN A CA 1
ATOM 1410 C C . ASN A 1 173 ? 18.724 -20.344 -10.571 1.00 54.44 173 ASN A C 1
ATOM 1412 O O . ASN A 1 173 ? 18.487 -21.340 -9.894 1.00 54.44 173 ASN A O 1
ATOM 1416 N N . LYS A 1 174 ? 19.745 -20.324 -11.438 1.00 57.84 174 LYS A N 1
ATOM 1417 C CA . LYS A 1 174 ? 20.691 -21.441 -11.630 1.00 57.84 174 LYS A CA 1
ATOM 1418 C C . LYS A 1 174 ? 22.040 -21.245 -10.926 1.00 57.84 174 LYS A C 1
ATOM 1420 O O . LYS A 1 174 ? 22.930 -22.069 -11.124 1.00 57.84 174 LYS A O 1
ATOM 1425 N N . LYS A 1 175 ? 22.209 -20.159 -10.177 1.00 51.62 175 LYS A N 1
ATOM 1426 C CA . LYS A 1 175 ? 23.391 -19.881 -9.355 1.00 51.62 175 LYS A CA 1
ATOM 1427 C C . LYS A 1 175 ? 23.001 -19.909 -7.890 1.00 51.62 175 LY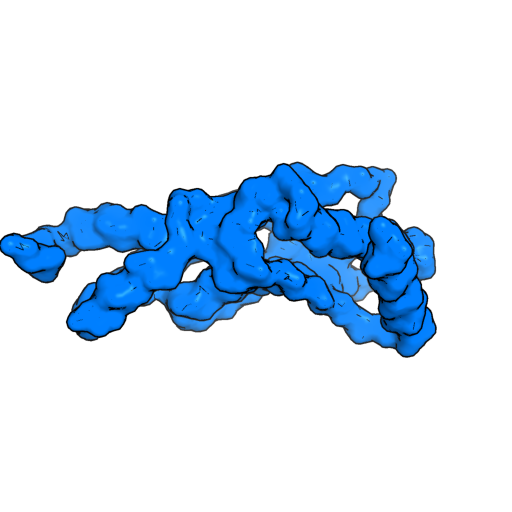S A C 1
ATOM 1429 O O . LYS A 1 175 ? 23.863 -20.346 -7.104 1.00 51.62 175 LYS A O 1
#

Radius of gyration: 19.15 Å; chains: 1; bounding box: 43×35×60 Å

Foldseek 3Di:
DDLVVDDLVVLLVVLLCLLFQQPHANVVCVCVCVVDPVSVVSSFPSSLVNLVVVVVVLVVLAPQKDWDRDPTSLCSLAIEIEHEPDQCPDPPQDPSCVVVQSGLGQEYEYEYDYDPDDDDDDPCLVVVLVSVVVVVVCSPPDDNRNYNYYHYDYDPDDPVSVVVSVVVVVVVVPD